Protein AF-A0A0F8WX50-F1 (afdb_monomer_lite)

Secondary structure (DSSP, 8-state):
--S----TT-HIIIIIHHHHHHHHHHHHH--TTT-TTS---GGGT-HHHHHHHHHHHHHHHHHHHHHHHHHHHHHHHHT-SSPPHHHHHH-HHHHHHS--S-----

pLDDT: mean 95.09, std 7.77, range [53.84, 98.81]

Foldseek 3Di:
DVVPDCPPVCCCVCPLVVVLCVLLCCQAQPDCVVPVPDDGHVVRPDNVSSVVSVVVSVVCVVCCVVVVVVVQVVCCVPPRDDDDPVCVVVDCQCSVVVHDPDPPDD

InterPro domains:
  IPR001905 Ammonium transporter [PTHR43029] (4-105)
  IPR024041 Ammonium transporter AmtB-like domain [PF00909] (2-102)
  IPR029020 Ammonium/urea transporter [G3DSA:1.10.3430.10] (1-106)

Radius of gyration: 21.73 Å; chains: 1; bounding box: 44×30×64 Å

Sequence (106 aa):
WKLGYDDSLDVVGVHLVGGTLGVLGAGLLAQKAVNAAGDNGLFFGNPTFFGIQVFAVVVTFVYAFIVSALLLKIIDRVIGLRISEEEEEIGLDLSQHSEAGYALYE

Structure (mmCIF, N/CA/C/O backbone):
data_AF-A0A0F8WX50-F1
#
_entry.id   AF-A0A0F8WX50-F1
#
loop_
_atom_site.group_PDB
_atom_site.id
_atom_site.type_symbol
_atom_site.label_atom_id
_atom_site.label_alt_id
_atom_site.label_comp_id
_atom_site.label_asym_id
_atom_site.label_entity_id
_atom_site.label_seq_id
_atom_site.pdbx_PDB_ins_code
_atom_site.Cartn_x
_atom_site.Cartn_y
_atom_site.Cartn_z
_atom_site.occupancy
_atom_site.B_iso_or_equiv
_atom_site.auth_seq_id
_atom_site.auth_comp_id
_atom_site.auth_asym_id
_atom_site.auth_atom_id
_atom_site.pdbx_PDB_model_num
ATOM 1 N N . TRP A 1 1 ? 5.007 11.008 12.363 1.00 55.25 1 TRP A N 1
ATOM 2 C CA . TRP A 1 1 ? 3.766 11.799 12.531 1.00 55.25 1 TRP A CA 1
ATOM 3 C C . TRP A 1 1 ? 3.707 13.120 11.738 1.00 55.25 1 TRP A C 1
ATOM 5 O O . TRP A 1 1 ? 3.048 14.048 12.180 1.00 55.25 1 TRP A O 1
ATOM 15 N N . LYS A 1 2 ? 4.323 13.259 10.547 1.00 78.88 2 LYS A N 1
ATOM 16 C CA . LYS A 1 2 ? 4.265 14.536 9.785 1.00 78.88 2 LYS A CA 1
ATOM 17 C C . LYS A 1 2 ? 2.893 14.839 9.161 1.00 78.88 2 LYS A C 1
ATOM 19 O O . LYS A 1 2 ? 2.629 15.984 8.825 1.00 78.88 2 LYS A O 1
ATOM 24 N N . LEU A 1 3 ? 2.057 13.814 8.990 1.00 87.25 3 LEU A N 1
ATOM 25 C CA . LEU A 1 3 ? 0.749 13.901 8.333 1.00 87.25 3 LEU A CA 1
ATOM 26 C C . LEU A 1 3 ? -0.426 13.584 9.277 1.00 87.25 3 LEU A C 1
ATOM 28 O O . LEU A 1 3 ? -1.566 13.593 8.835 1.00 87.25 3 LEU A O 1
ATOM 32 N N . GLY A 1 4 ? -0.156 13.304 10.558 1.00 88.56 4 GLY A N 1
ATOM 33 C CA . GLY A 1 4 ? -1.185 13.145 11.594 1.00 88.56 4 GLY A CA 1
ATOM 34 C C . GLY A 1 4 ? -2.130 11.942 11.468 1.00 88.56 4 GLY A C 1
ATOM 35 O O . GLY A 1 4 ? -3.105 11.900 12.206 1.00 88.56 4 GLY A O 1
ATOM 36 N N . TYR A 1 5 ? -1.880 10.987 10.565 1.00 88.56 5 TYR A N 1
ATOM 37 C CA . TYR A 1 5 ? -2.672 9.756 10.480 1.00 88.56 5 TYR A CA 1
ATOM 38 C C . TYR A 1 5 ? -2.153 8.688 11.454 1.00 88.56 5 TYR A C 1
ATOM 40 O O . TYR A 1 5 ? -0.942 8.578 11.661 1.00 88.56 5 TYR A O 1
ATOM 48 N N . ASP A 1 6 ? -3.079 7.917 12.025 1.00 92.38 6 ASP A N 1
ATOM 49 C CA . ASP A 1 6 ? -2.806 6.752 12.870 1.00 92.38 6 ASP A CA 1
ATOM 50 C C . ASP A 1 6 ? -2.740 5.496 11.994 1.00 92.38 6 ASP A C 1
ATOM 52 O O . ASP A 1 6 ? -3.750 4.891 11.638 1.00 92.38 6 ASP A O 1
ATOM 56 N N . ASP A 1 7 ? -1.525 5.175 11.561 1.00 92.00 7 ASP A N 1
ATOM 57 C CA . ASP A 1 7 ? -1.176 3.898 10.947 1.00 92.00 7 ASP A CA 1
ATOM 58 C C . ASP A 1 7 ? -0.485 3.064 12.016 1.00 92.00 7 ASP A C 1
ATOM 60 O O . ASP A 1 7 ? 0.741 3.041 12.111 1.00 92.00 7 ASP A O 1
ATOM 64 N N . SER A 1 8 ? -1.303 2.464 12.880 1.00 93.00 8 SER A N 1
ATOM 65 C CA . SER A 1 8 ? -0.895 1.998 14.208 1.00 93.00 8 SER A CA 1
ATOM 66 C C . SER A 1 8 ? 0.272 1.007 14.195 1.00 93.00 8 SER A C 1
ATOM 68 O O . SER A 1 8 ? 0.987 0.895 15.187 1.00 93.00 8 SER A O 1
ATOM 70 N N . LEU A 1 9 ? 0.475 0.301 13.076 1.00 95.38 9 LEU A N 1
ATOM 71 C CA . LEU A 1 9 ? 1.528 -0.702 12.883 1.00 95.38 9 LEU A CA 1
ATOM 72 C C . LEU A 1 9 ? 2.438 -0.395 11.675 1.00 95.38 9 LEU A C 1
ATOM 74 O O . LEU A 1 9 ? 3.056 -1.307 11.128 1.00 95.38 9 LEU A O 1
ATOM 78 N N . ASP A 1 10 ? 2.509 0.870 11.240 1.00 93.88 10 ASP A N 1
ATOM 79 C CA . ASP A 1 10 ? 3.354 1.347 10.130 1.00 93.88 10 ASP A CA 1
ATOM 80 C C . ASP A 1 10 ? 3.128 0.610 8.786 1.00 93.88 10 ASP A C 1
ATOM 82 O O . ASP A 1 10 ? 4.047 0.442 7.970 1.00 93.88 10 ASP A O 1
ATOM 86 N N . VAL A 1 11 ? 1.895 0.178 8.502 1.00 95.31 11 VAL A N 1
ATOM 87 C CA . VAL A 1 11 ? 1.559 -0.582 7.290 1.00 95.31 11 VAL A CA 1
ATOM 88 C C . VAL A 1 11 ? 1.808 0.245 6.026 1.00 95.31 11 VAL A C 1
ATOM 90 O O . VAL A 1 11 ? 2.352 -0.257 5.038 1.00 95.31 11 VAL A O 1
ATOM 93 N N . VAL A 1 12 ? 1.470 1.532 6.041 1.00 93.19 12 VAL A N 1
ATOM 94 C CA . VAL A 1 12 ? 1.712 2.456 4.926 1.00 93.19 12 VAL A CA 1
ATOM 95 C C . VAL A 1 12 ? 3.214 2.669 4.737 1.00 93.19 12 VAL A C 1
ATOM 97 O O . VAL A 1 12 ? 3.730 2.553 3.623 1.00 93.19 12 VAL A O 1
ATOM 100 N N . GLY A 1 13 ? 3.931 2.967 5.820 1.00 92.06 13 GLY A N 1
ATOM 101 C CA . GLY A 1 13 ? 5.361 3.268 5.767 1.00 92.06 13 GLY A CA 1
ATOM 102 C C . GLY A 1 13 ? 6.206 2.081 5.306 1.00 92.06 13 GLY A C 1
ATOM 103 O O . GLY A 1 13 ? 7.104 2.249 4.484 1.00 92.06 13 GLY A O 1
ATOM 104 N N . VAL A 1 14 ? 5.904 0.878 5.792 1.00 95.81 14 VAL A N 1
ATOM 105 C CA . VAL A 1 14 ? 6.678 -0.327 5.476 1.00 95.81 14 VAL A CA 1
ATOM 106 C C . VAL A 1 14 ? 6.186 -0.971 4.184 1.00 95.81 14 VAL A C 1
ATOM 108 O O . VAL A 1 14 ? 6.973 -1.185 3.260 1.00 95.81 14 VAL A O 1
ATOM 111 N N . HIS A 1 15 ? 4.890 -1.259 4.074 1.00 96.75 15 HIS A N 1
ATOM 112 C CA . HIS A 1 15 ? 4.381 -2.108 2.998 1.00 96.75 15 HIS A CA 1
ATOM 113 C C . HIS A 1 15 ? 4.037 -1.322 1.735 1.00 96.75 15 HIS A C 1
ATOM 115 O O . HIS A 1 15 ? 4.437 -1.743 0.649 1.00 96.75 15 HIS A O 1
ATOM 121 N N . LEU A 1 16 ? 3.352 -0.175 1.838 1.00 96.00 16 LEU A N 1
ATOM 122 C CA . LEU A 1 16 ? 3.037 0.618 0.642 1.00 96.00 16 LEU A CA 1
ATOM 123 C C . LEU A 1 16 ? 4.313 1.204 0.027 1.00 96.00 16 LEU A C 1
ATOM 125 O O . LEU A 1 16 ? 4.552 1.030 -1.171 1.00 96.00 16 LEU A O 1
ATOM 129 N N . VAL A 1 17 ? 5.143 1.880 0.827 1.00 96.56 17 VAL A N 1
ATOM 130 C CA . VAL A 1 17 ? 6.386 2.481 0.316 1.00 96.56 17 VAL A CA 1
ATOM 131 C C . VAL A 1 17 ? 7.371 1.395 -0.115 1.00 96.56 17 VAL A C 1
ATOM 133 O O . VAL A 1 17 ? 7.872 1.450 -1.238 1.00 96.56 17 VAL A O 1
ATOM 136 N N . GLY A 1 18 ? 7.610 0.379 0.721 1.00 98.06 18 GLY A N 1
ATOM 137 C CA . GLY A 1 18 ? 8.524 -0.719 0.397 1.00 98.06 18 GLY A CA 1
ATOM 138 C C . GLY A 1 18 ? 8.096 -1.500 -0.846 1.00 98.06 18 GLY A C 1
ATOM 139 O O . GLY A 1 18 ? 8.910 -1.731 -1.740 1.00 98.06 18 GLY A O 1
ATOM 140 N N . GLY A 1 19 ? 6.808 -1.832 -0.961 1.00 98.06 19 GLY A N 1
ATOM 141 C CA . GLY A 1 19 ? 6.250 -2.505 -2.134 1.00 98.06 19 GLY A CA 1
ATOM 142 C C . GLY A 1 19 ? 6.365 -1.663 -3.406 1.00 98.06 19 GLY A C 1
ATOM 143 O O . GLY A 1 19 ? 6.798 -2.166 -4.442 1.00 98.06 19 GLY A O 1
ATOM 144 N N . THR A 1 20 ? 6.068 -0.362 -3.319 1.00 98.56 20 THR A N 1
ATOM 145 C CA . THR A 1 20 ? 6.213 0.574 -4.447 1.00 98.56 20 THR A CA 1
ATOM 146 C C . THR A 1 20 ? 7.657 0.637 -4.934 1.00 98.56 20 THR A C 1
ATOM 148 O O . THR A 1 20 ? 7.919 0.487 -6.129 1.00 98.56 20 THR A O 1
ATOM 151 N N . LEU A 1 21 ? 8.611 0.808 -4.014 1.00 98.56 21 LEU A N 1
ATOM 152 C CA . LEU A 1 21 ? 10.033 0.824 -4.349 1.00 98.56 21 LEU A CA 1
ATOM 153 C C . LEU A 1 21 ? 10.488 -0.510 -4.952 1.00 98.56 21 LEU A C 1
ATOM 155 O O . LEU A 1 21 ? 11.262 -0.502 -5.906 1.00 98.56 21 LEU A O 1
ATOM 159 N N . GLY A 1 22 ? 9.979 -1.640 -4.456 1.00 98.56 22 GLY A N 1
ATOM 160 C CA . GLY A 1 22 ? 10.264 -2.965 -5.004 1.00 98.56 22 GLY A CA 1
ATOM 161 C C . GLY A 1 22 ? 9.794 -3.130 -6.453 1.00 98.56 22 GLY A C 1
ATOM 162 O O . GLY A 1 22 ? 10.572 -3.553 -7.308 1.00 98.56 22 GLY A O 1
ATOM 163 N N . VAL A 1 23 ? 8.551 -2.743 -6.757 1.00 98.50 23 VAL A N 1
ATOM 164 C CA . VAL A 1 23 ? 7.977 -2.837 -8.114 1.00 98.50 23 VAL A CA 1
ATOM 165 C C . VAL A 1 23 ? 8.706 -1.915 -9.093 1.00 98.50 23 VAL A C 1
ATOM 167 O O . VAL A 1 23 ? 9.090 -2.340 -10.185 1.00 98.50 23 VAL A O 1
ATOM 170 N N . LEU A 1 24 ? 8.974 -0.668 -8.697 1.00 98.69 24 LEU A N 1
ATOM 171 C CA . LEU A 1 24 ? 9.765 0.251 -9.519 1.00 98.69 24 LEU A CA 1
ATOM 172 C C . LEU A 1 24 ? 11.202 -0.256 -9.698 1.00 98.69 24 LEU A C 1
ATOM 174 O O . LEU A 1 24 ? 11.740 -0.192 -10.802 1.00 98.69 24 LEU A O 1
ATOM 178 N N . GLY A 1 25 ? 11.796 -0.823 -8.646 1.00 98.62 25 GLY A N 1
ATOM 179 C CA . GLY A 1 25 ? 13.103 -1.470 -8.681 1.00 98.62 25 GLY A CA 1
ATOM 180 C C . GLY A 1 25 ? 13.161 -2.609 -9.696 1.00 98.62 25 GLY A C 1
ATOM 181 O O . GLY A 1 25 ? 14.099 -2.657 -10.489 1.00 98.62 25 GLY A O 1
ATOM 182 N N . ALA A 1 26 ? 12.137 -3.466 -9.758 1.00 98.19 26 ALA A N 1
ATOM 183 C CA . ALA A 1 26 ? 12.025 -4.492 -10.794 1.00 98.19 26 ALA A CA 1
ATOM 184 C C . ALA A 1 26 ? 11.974 -3.870 -12.199 1.00 98.19 26 ALA A C 1
ATOM 186 O O . ALA A 1 26 ? 12.696 -4.302 -13.096 1.00 98.19 26 ALA A O 1
ATOM 187 N N . GLY A 1 27 ? 11.196 -2.801 -12.383 1.00 98.56 27 GLY A N 1
ATOM 188 C CA . GLY A 1 27 ? 11.118 -2.083 -13.658 1.00 98.56 27 GLY A CA 1
ATOM 189 C C . GLY A 1 27 ? 12.445 -1.462 -14.101 1.00 98.56 27 GLY A C 1
ATOM 190 O O . GLY A 1 27 ? 12.689 -1.332 -15.298 1.00 98.56 27 GLY A O 1
ATOM 191 N N . LEU A 1 28 ? 13.318 -1.100 -13.162 1.00 98.81 28 LEU A N 1
ATOM 192 C CA . LEU A 1 28 ? 14.645 -0.554 -13.452 1.00 98.81 28 LEU A CA 1
ATOM 193 C C . LEU A 1 28 ? 15.690 -1.652 -13.692 1.00 98.81 28 LEU A C 1
ATOM 195 O O . LEU A 1 28 ? 16.471 -1.554 -14.639 1.00 98.81 28 LEU A O 1
ATOM 199 N N . LEU A 1 29 ? 15.701 -2.680 -12.839 1.00 98.62 29 LEU A N 1
ATOM 200 C CA . LEU A 1 29 ? 16.835 -3.591 -12.650 1.00 98.62 29 LEU A CA 1
ATOM 201 C C . LEU A 1 29 ? 16.640 -4.997 -13.237 1.00 98.62 29 LEU A C 1
ATOM 203 O O . LEU A 1 29 ? 17.600 -5.768 -13.250 1.00 98.62 29 LEU A O 1
ATOM 207 N N . ALA A 1 30 ? 15.434 -5.360 -13.690 1.00 98.38 30 ALA A N 1
ATOM 208 C CA . ALA A 1 30 ? 15.168 -6.702 -14.208 1.00 98.38 30 ALA A CA 1
ATOM 209 C C . ALA A 1 30 ? 16.073 -7.063 -15.399 1.00 98.38 30 ALA A C 1
ATOM 211 O O . ALA A 1 30 ? 16.433 -6.216 -16.218 1.00 98.38 30 ALA A O 1
ATOM 212 N N . GLN A 1 31 ? 16.441 -8.340 -15.501 1.00 98.44 31 GLN A N 1
ATOM 213 C CA . GLN A 1 31 ? 17.276 -8.861 -16.580 1.00 98.44 31 GLN A CA 1
ATOM 214 C C . GLN A 1 31 ? 16.803 -10.247 -17.006 1.00 98.44 31 GLN A C 1
ATOM 216 O O . GLN A 1 31 ? 16.712 -11.160 -16.180 1.00 98.44 31 GLN A O 1
ATOM 221 N N . LYS A 1 32 ? 16.644 -10.455 -18.316 1.00 98.06 32 LYS A N 1
ATOM 222 C CA . LYS A 1 32 ? 16.396 -11.785 -18.895 1.00 98.06 32 LYS A CA 1
ATOM 223 C C . LYS A 1 32 ? 17.529 -12.777 -18.634 1.00 98.06 32 LYS A C 1
ATOM 225 O O . LYS A 1 32 ? 17.289 -13.977 -18.602 1.00 98.06 32 LYS A O 1
ATOM 230 N N . ALA A 1 33 ? 18.746 -12.284 -18.401 1.00 97.69 33 ALA A N 1
ATOM 231 C CA . ALA A 1 33 ? 19.881 -13.111 -17.993 1.00 97.69 33 ALA A CA 1
ATOM 232 C C . ALA A 1 33 ? 19.672 -13.779 -16.619 1.00 97.69 33 ALA A C 1
ATOM 234 O O . ALA A 1 33 ? 20.218 -14.851 -16.379 1.00 97.69 33 ALA A O 1
ATOM 235 N N . VAL A 1 34 ? 18.876 -13.165 -15.733 1.00 98.12 34 VAL A N 1
ATOM 236 C CA . VAL A 1 34 ? 18.525 -13.717 -14.413 1.00 98.12 34 VAL A CA 1
ATOM 237 C C . VAL A 1 34 ? 17.244 -14.548 -14.492 1.00 98.12 34 VAL A C 1
ATOM 239 O O . VAL A 1 34 ? 17.157 -15.609 -13.883 1.00 98.12 34 VAL A O 1
ATOM 242 N N . ASN A 1 35 ? 16.252 -14.089 -15.260 1.00 97.81 35 ASN A N 1
ATOM 243 C CA . ASN A 1 35 ? 15.005 -14.813 -15.490 1.00 97.81 35 ASN A CA 1
ATOM 244 C C . ASN A 1 35 ? 14.598 -14.735 -16.967 1.00 97.81 35 ASN A C 1
ATOM 246 O O . ASN A 1 35 ? 14.022 -13.739 -17.403 1.00 97.81 35 ASN A O 1
ATOM 250 N N . ALA A 1 36 ? 14.838 -15.812 -17.717 1.00 97.06 36 ALA A N 1
ATOM 251 C CA . ALA A 1 36 ? 14.546 -15.874 -19.150 1.00 97.06 36 ALA A CA 1
ATOM 252 C C . ALA A 1 36 ? 13.048 -15.727 -19.490 1.00 97.06 36 ALA A C 1
ATOM 254 O O . ALA A 1 36 ? 12.722 -15.315 -20.601 1.00 97.06 36 ALA A O 1
ATOM 255 N N . ALA A 1 37 ? 12.148 -16.035 -18.547 1.00 97.44 37 ALA A N 1
ATOM 256 C CA . ALA A 1 37 ? 10.703 -15.842 -18.702 1.00 97.44 37 ALA A CA 1
ATOM 257 C C . ALA A 1 37 ? 10.241 -14.410 -18.369 1.00 97.44 37 ALA A C 1
ATOM 259 O O . ALA A 1 37 ? 9.088 -14.064 -18.621 1.00 97.44 37 ALA A O 1
ATOM 260 N N . GLY A 1 38 ? 11.116 -13.592 -17.777 1.00 95.62 38 GLY A N 1
ATOM 261 C CA . GLY A 1 38 ? 10.852 -12.192 -17.463 1.00 95.62 38 GLY A CA 1
ATOM 262 C C . GLY A 1 38 ? 11.180 -11.253 -18.622 1.00 95.62 38 GLY A C 1
ATOM 263 O O . GLY A 1 38 ? 11.275 -11.651 -19.784 1.00 95.62 38 GLY A O 1
ATOM 264 N N . ASP A 1 39 ? 11.396 -9.983 -18.288 1.00 97.50 39 ASP A N 1
ATOM 265 C CA . ASP A 1 39 ? 11.839 -8.962 -19.232 1.00 97.50 39 ASP A CA 1
ATOM 266 C C . ASP A 1 39 ? 13.053 -8.194 -18.693 1.00 97.50 39 ASP A C 1
ATOM 268 O O . ASP A 1 39 ? 13.445 -8.346 -17.535 1.00 97.50 39 ASP A O 1
ATOM 272 N N . ASN A 1 40 ? 13.676 -7.392 -19.550 1.00 98.50 40 ASN A N 1
ATOM 273 C CA . ASN A 1 40 ? 14.684 -6.434 -19.124 1.00 98.50 40 ASN A CA 1
ATOM 274 C C . ASN A 1 40 ? 14.012 -5.202 -18.506 1.00 98.50 40 ASN A C 1
ATOM 276 O O . ASN A 1 40 ? 12.919 -4.810 -18.904 1.00 98.50 40 ASN A O 1
ATOM 280 N N . GLY A 1 41 ? 14.686 -4.582 -17.547 1.00 98.62 41 GLY A N 1
ATOM 281 C CA . GLY A 1 41 ? 14.331 -3.283 -16.999 1.00 98.62 41 GLY A CA 1
ATOM 282 C C . GLY A 1 41 ? 14.897 -2.131 -17.824 1.00 98.62 41 GLY A C 1
ATOM 283 O O . GLY A 1 41 ? 15.633 -2.325 -18.799 1.00 98.62 41 GLY A O 1
ATOM 284 N N . LEU A 1 42 ? 14.586 -0.907 -17.399 1.00 98.69 42 LEU A N 1
ATOM 285 C CA . LEU A 1 42 ? 15.028 0.322 -18.058 1.00 98.69 42 LEU A CA 1
ATOM 286 C C . LEU A 1 42 ? 16.552 0.379 -18.225 1.00 98.69 42 LEU A C 1
ATOM 288 O O . LEU A 1 42 ? 17.033 0.702 -19.309 1.00 98.69 42 LEU A O 1
ATOM 292 N N . PHE A 1 43 ? 17.315 0.020 -17.188 1.00 98.56 43 PHE A N 1
ATOM 293 C CA . PHE A 1 43 ? 18.783 0.057 -17.238 1.00 98.56 43 PHE A CA 1
ATOM 294 C C . PHE A 1 43 ? 19.383 -1.010 -18.161 1.00 98.56 43 PHE A C 1
ATOM 296 O O . PHE A 1 43 ? 20.556 -0.932 -18.514 1.00 98.56 43 PHE A O 1
ATOM 303 N N . PHE A 1 44 ? 18.563 -1.964 -18.604 1.00 98.31 44 PHE A N 1
ATOM 304 C CA . PHE A 1 44 ? 18.922 -3.035 -19.530 1.00 98.31 44 PHE A CA 1
ATOM 305 C C . PHE A 1 44 ? 18.200 -2.898 -20.881 1.00 98.31 44 PHE A C 1
ATOM 307 O O . PHE A 1 44 ? 18.063 -3.870 -21.626 1.00 98.31 44 PHE A O 1
ATOM 314 N N . GLY A 1 45 ? 17.758 -1.677 -21.207 1.00 97.75 45 GLY A N 1
ATOM 315 C CA . GLY A 1 45 ? 17.322 -1.283 -22.547 1.00 97.75 45 GLY A CA 1
ATOM 316 C C . GLY A 1 45 ? 15.825 -1.400 -22.827 1.00 97.75 45 GLY A C 1
ATOM 317 O O . GLY A 1 45 ? 15.426 -1.193 -23.970 1.00 97.75 45 GLY A O 1
ATOM 318 N N . ASN A 1 46 ? 14.986 -1.705 -21.831 1.00 98.38 46 ASN A N 1
ATOM 319 C CA . ASN A 1 46 ? 13.540 -1.818 -22.030 1.00 98.38 46 ASN A CA 1
ATOM 320 C C . ASN A 1 46 ? 12.762 -0.772 -21.200 1.00 98.38 46 ASN A C 1
ATOM 322 O O . ASN A 1 46 ? 12.333 -1.045 -20.076 1.00 98.38 46 ASN A O 1
ATOM 326 N N . PRO A 1 47 ? 12.552 0.442 -21.745 1.00 98.06 47 PRO A N 1
ATOM 327 C CA . PRO A 1 47 ? 11.766 1.481 -21.080 1.00 98.06 47 PRO A CA 1
ATOM 328 C C . PRO A 1 47 ? 10.276 1.137 -20.983 1.00 98.06 47 PRO A C 1
ATOM 330 O O . PRO A 1 47 ? 9.601 1.589 -20.057 1.00 98.06 47 PRO A O 1
ATOM 333 N N . THR A 1 48 ? 9.760 0.317 -21.904 1.00 98.50 48 THR A N 1
ATOM 334 C CA . THR A 1 48 ? 8.361 -0.125 -21.897 1.00 98.50 48 THR A CA 1
ATOM 335 C C . THR A 1 48 ? 8.055 -0.932 -20.639 1.00 98.50 48 THR A C 1
ATOM 337 O O . THR A 1 48 ? 7.039 -0.686 -19.993 1.00 98.50 48 THR A O 1
ATOM 340 N N . PHE A 1 49 ? 8.950 -1.840 -20.236 1.00 98.44 49 PHE A N 1
ATOM 341 C CA . PHE A 1 49 ? 8.766 -2.635 -19.021 1.00 98.44 49 PHE A CA 1
ATOM 342 C C . PHE A 1 49 ? 8.722 -1.768 -17.758 1.00 98.44 49 PHE A C 1
ATOM 344 O O . PHE A 1 49 ? 7.855 -1.972 -16.909 1.00 98.44 49 PHE A O 1
ATOM 351 N N . PHE A 1 50 ? 9.581 -0.748 -17.654 1.00 98.69 50 PHE A N 1
ATOM 352 C CA . PHE A 1 50 ? 9.509 0.216 -16.551 1.00 98.69 50 PHE A CA 1
ATOM 353 C C . PHE A 1 50 ? 8.184 0.988 -16.543 1.00 98.69 50 PHE A C 1
ATOM 355 O O . PHE A 1 50 ? 7.556 1.110 -15.493 1.00 98.69 50 PHE A O 1
ATOM 362 N N . GLY A 1 51 ? 7.714 1.442 -17.711 1.00 98.56 51 GLY A N 1
ATOM 363 C CA . GLY A 1 51 ? 6.403 2.082 -17.847 1.00 98.56 51 GLY A CA 1
ATOM 364 C C . GLY A 1 51 ? 5.250 1.188 -17.375 1.00 98.56 51 GLY A C 1
ATOM 365 O O . GLY A 1 51 ? 4.348 1.667 -16.688 1.00 98.56 51 GLY A O 1
ATOM 366 N N . ILE A 1 52 ? 5.312 -0.118 -17.661 1.00 98.56 52 ILE A N 1
ATOM 367 C CA . ILE A 1 52 ? 4.348 -1.109 -17.157 1.00 98.56 52 ILE A CA 1
ATOM 368 C C . ILE A 1 52 ? 4.397 -1.195 -15.626 1.00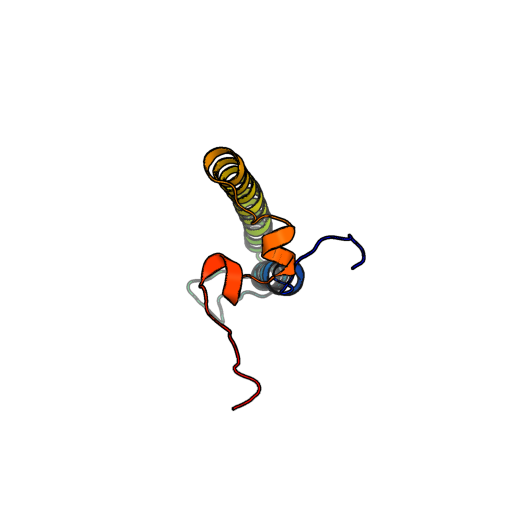 98.56 52 ILE A C 1
ATOM 370 O O . ILE A 1 52 ? 3.342 -1.219 -14.998 1.00 98.56 52 ILE A O 1
ATOM 374 N N . GLN A 1 53 ? 5.585 -1.195 -15.009 1.00 98.62 53 GLN A N 1
ATOM 375 C CA . GLN A 1 53 ? 5.701 -1.233 -13.544 1.00 98.62 53 GLN A CA 1
ATOM 376 C C . GLN A 1 53 ? 5.131 0.030 -12.886 1.00 98.62 53 GLN A C 1
ATOM 378 O O . GLN A 1 53 ? 4.392 -0.070 -11.908 1.00 98.62 53 GLN A O 1
ATOM 383 N N . VAL A 1 54 ? 5.401 1.217 -13.445 1.00 98.75 54 VAL A N 1
ATOM 384 C CA . VAL A 1 54 ? 4.802 2.478 -12.968 1.00 98.75 54 VAL A CA 1
ATOM 385 C C . VAL A 1 54 ? 3.277 2.416 -13.069 1.00 98.75 54 VAL A C 1
ATOM 387 O O . VAL A 1 54 ? 2.578 2.733 -12.107 1.00 98.75 54 VAL A O 1
ATOM 390 N N . PHE A 1 55 ? 2.755 1.970 -14.213 1.00 98.75 55 PHE A N 1
ATOM 391 C CA . PHE A 1 55 ? 1.317 1.809 -14.413 1.00 98.75 55 PHE A CA 1
ATOM 392 C C . PHE A 1 55 ? 0.707 0.822 -13.408 1.00 98.75 55 PHE A C 1
ATOM 394 O O . PHE A 1 55 ? -0.327 1.119 -12.811 1.00 98.75 55 PHE A O 1
ATOM 401 N N . ALA A 1 56 ? 1.370 -0.310 -13.158 1.00 98.44 56 ALA A N 1
ATOM 402 C CA . ALA A 1 56 ? 0.931 -1.305 -12.188 1.00 98.44 56 ALA A CA 1
ATOM 403 C C . ALA A 1 56 ? 0.847 -0.732 -10.764 1.00 98.44 56 ALA A C 1
ATOM 405 O O . ALA A 1 56 ? -0.161 -0.949 -10.090 1.00 98.44 56 ALA A O 1
ATOM 406 N N . VAL A 1 57 ? 1.841 0.052 -10.321 1.00 98.69 57 VAL A N 1
ATOM 407 C CA . VAL A 1 57 ? 1.795 0.736 -9.013 1.00 98.69 57 VAL A CA 1
ATOM 408 C C . VAL A 1 57 ? 0.583 1.662 -8.931 1.00 98.69 57 VAL A C 1
ATOM 410 O O . VAL A 1 57 ? -0.176 1.591 -7.969 1.00 98.69 57 VAL A O 1
ATOM 413 N N . VAL A 1 58 ? 0.361 2.503 -9.945 1.00 98.56 58 VAL A N 1
ATOM 414 C CA . VAL A 1 58 ? -0.753 3.465 -9.937 1.00 98.56 58 VAL A CA 1
ATOM 415 C C . VAL A 1 58 ? -2.100 2.747 -9.892 1.00 98.56 58 VAL A C 1
ATOM 417 O O . VAL A 1 58 ? -2.943 3.077 -9.061 1.00 98.56 58 VAL A O 1
ATOM 420 N N . VAL A 1 59 ? -2.305 1.750 -10.755 1.00 98.56 59 VAL A N 1
ATOM 421 C CA . VAL A 1 59 ? -3.576 1.016 -10.830 1.00 98.56 59 VAL A CA 1
ATOM 422 C C . VAL A 1 59 ? -3.860 0.270 -9.532 1.00 98.56 59 VAL A C 1
ATOM 424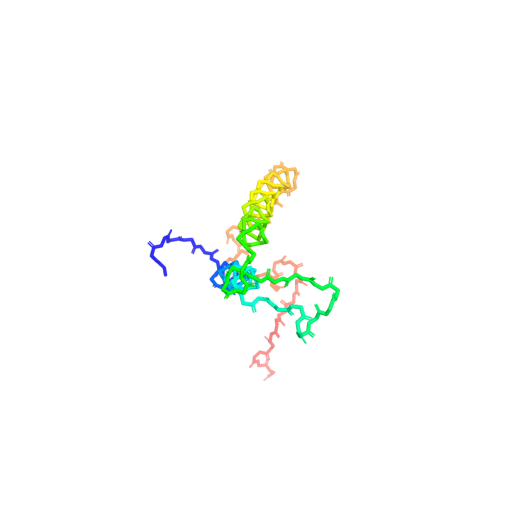 O O . VAL A 1 59 ? -4.972 0.356 -9.013 1.00 98.56 59 VAL A O 1
ATOM 427 N N . THR A 1 60 ? -2.869 -0.435 -8.985 1.00 98.25 60 THR A N 1
ATOM 428 C CA . THR A 1 60 ? -3.051 -1.198 -7.743 1.00 98.25 60 THR A CA 1
ATOM 429 C C . THR A 1 60 ? -3.272 -0.283 -6.543 1.00 98.25 60 THR A C 1
ATOM 431 O O . THR A 1 60 ? -4.166 -0.561 -5.749 1.00 98.25 60 THR A O 1
ATOM 434 N N . PHE A 1 61 ? -2.556 0.843 -6.447 1.00 98.19 61 PHE A N 1
ATOM 435 C CA . PHE A 1 61 ? -2.780 1.846 -5.405 1.00 98.19 61 PHE A CA 1
ATOM 436 C C . PHE A 1 61 ? -4.194 2.432 -5.468 1.00 98.19 61 PHE A C 1
ATOM 438 O O . PHE A 1 61 ? -4.906 2.435 -4.464 1.00 98.19 61 PHE A O 1
ATOM 445 N N . VAL A 1 62 ? -4.624 2.890 -6.649 1.00 98.44 62 VAL A N 1
ATOM 446 C CA . VAL A 1 62 ? -5.955 3.484 -6.845 1.00 98.44 62 VAL A CA 1
ATOM 447 C C . VAL A 1 62 ? -7.049 2.471 -6.522 1.00 98.44 62 VAL A C 1
ATOM 449 O O . VAL A 1 62 ? -7.984 2.795 -5.791 1.00 98.44 62 VAL A O 1
ATOM 452 N N . TYR A 1 63 ? -6.924 1.243 -7.028 1.00 98.62 63 TYR A N 1
ATOM 453 C CA . TYR A 1 63 ? -7.889 0.184 -6.760 1.00 98.62 63 TYR A CA 1
ATOM 454 C C . TYR A 1 63 ? -7.955 -0.144 -5.267 1.00 98.62 63 TYR A C 1
ATOM 456 O O . TYR A 1 63 ? -9.033 -0.083 -4.679 1.00 98.62 63 TYR A O 1
ATOM 464 N N . ALA A 1 64 ? -6.811 -0.438 -4.640 1.00 98.12 64 ALA A N 1
ATOM 465 C CA . ALA A 1 64 ? -6.755 -0.815 -3.233 1.00 98.12 64 ALA A CA 1
ATOM 466 C C . ALA A 1 64 ? -7.316 0.294 -2.335 1.00 98.12 64 ALA A C 1
ATOM 468 O O . ALA A 1 64 ? -8.134 0.007 -1.464 1.00 98.12 64 ALA A O 1
ATOM 469 N N . PHE A 1 65 ? -6.949 1.555 -2.578 1.00 97.50 65 PHE A N 1
ATOM 470 C CA . PHE A 1 65 ? -7.445 2.683 -1.794 1.00 97.50 65 PHE A CA 1
ATOM 471 C C . PHE A 1 65 ? -8.953 2.895 -1.969 1.00 97.50 65 PHE A C 1
ATOM 473 O O . PHE A 1 65 ? -9.682 2.935 -0.979 1.00 97.50 65 PHE A O 1
ATOM 480 N N . ILE A 1 66 ? -9.442 3.005 -3.211 1.00 98.69 66 ILE A N 1
ATOM 481 C CA . ILE A 1 66 ? -10.856 3.314 -3.479 1.00 98.69 66 ILE A CA 1
ATOM 482 C C . ILE A 1 66 ? -11.760 2.180 -3.005 1.00 98.69 66 ILE A C 1
ATOM 484 O O . ILE A 1 66 ? -12.754 2.434 -2.323 1.00 98.69 66 ILE A O 1
ATOM 488 N N . VAL A 1 67 ? -11.429 0.936 -3.357 1.00 98.69 67 VAL A N 1
ATOM 489 C CA . VAL A 1 67 ? -12.267 -0.218 -3.019 1.00 98.69 67 VAL A CA 1
ATOM 490 C C . VAL A 1 67 ? -12.277 -0.439 -1.511 1.00 98.69 67 VAL A C 1
ATOM 492 O O . VAL A 1 67 ? -13.356 -0.584 -0.942 1.00 98.69 67 VAL A O 1
ATOM 495 N N . SER A 1 68 ? -11.122 -0.372 -0.839 1.00 98.31 68 SER A N 1
ATOM 496 C CA . SER A 1 68 ? -11.077 -0.514 0.623 1.00 98.31 68 SER A CA 1
ATOM 497 C C . SER A 1 68 ? -11.836 0.616 1.315 1.00 98.31 68 SER A C 1
ATOM 499 O O . SER A 1 68 ? -12.658 0.350 2.186 1.00 98.31 68 SER A O 1
ATOM 501 N N . ALA A 1 69 ? -11.647 1.872 0.895 1.00 98.12 69 ALA A N 1
ATOM 502 C CA . ALA A 1 69 ? -12.364 3.006 1.477 1.00 98.12 69 ALA A CA 1
ATOM 503 C C . ALA A 1 69 ? -13.885 2.884 1.297 1.00 98.12 69 ALA A C 1
ATOM 505 O O . ALA A 1 69 ? -14.637 3.230 2.207 1.00 98.12 69 ALA A O 1
ATOM 506 N N . LEU A 1 70 ? -14.344 2.388 0.144 1.00 98.69 70 LEU A N 1
ATOM 507 C CA . LEU A 1 70 ? -15.759 2.131 -0.105 1.00 98.69 70 LEU A CA 1
ATOM 508 C C . LEU A 1 70 ? -16.291 1.023 0.809 1.00 98.69 70 LEU A C 1
ATOM 510 O O . LEU A 1 70 ? -17.302 1.230 1.475 1.00 98.69 70 LEU A O 1
ATOM 514 N N . LEU A 1 71 ? -15.608 -0.122 0.869 1.00 98.56 71 LEU A N 1
ATOM 515 C CA . LEU A 1 71 ? -16.025 -1.263 1.684 1.00 98.56 71 LEU A CA 1
ATOM 516 C C . LEU A 1 71 ? -16.063 -0.911 3.173 1.00 98.56 71 LEU A C 1
ATOM 518 O O . LEU A 1 71 ? -17.081 -1.140 3.820 1.00 98.56 71 LEU A O 1
ATOM 522 N N . LEU A 1 72 ? -15.009 -0.282 3.697 1.00 98.31 72 LEU A N 1
ATOM 523 C CA . LEU A 1 72 ? -14.946 0.140 5.097 1.00 98.31 72 LEU A CA 1
ATOM 524 C C . LEU A 1 72 ? -16.062 1.139 5.431 1.00 98.31 72 LEU A C 1
ATOM 526 O O . LEU A 1 72 ? -16.721 0.995 6.452 1.00 98.31 72 LEU A O 1
ATOM 530 N N . LYS A 1 73 ? -16.355 2.095 4.539 1.00 98.44 73 LYS A N 1
ATOM 531 C CA . LYS A 1 73 ? -17.467 3.048 4.715 1.00 98.44 73 LYS A CA 1
ATOM 532 C C . LYS A 1 73 ? -18.853 2.413 4.644 1.00 98.44 73 LYS A C 1
ATOM 534 O O . LYS A 1 73 ? -19.793 2.985 5.202 1.00 98.44 73 LYS A O 1
ATOM 539 N N . ILE A 1 74 ? -19.007 1.321 3.897 1.00 98.56 74 ILE A N 1
ATOM 540 C CA . ILE A 1 74 ? -20.254 0.550 3.849 1.00 98.56 74 ILE A CA 1
ATOM 541 C C . ILE A 1 74 ? -20.415 -0.214 5.161 1.00 98.56 74 ILE A C 1
ATOM 543 O O . ILE A 1 74 ? -21.461 -0.100 5.791 1.00 98.56 74 ILE A O 1
ATOM 547 N N . ILE A 1 75 ? -19.375 -0.925 5.597 1.00 98.44 75 ILE A N 1
ATOM 548 C CA . ILE A 1 75 ? -19.365 -1.673 6.860 1.00 98.44 75 ILE A CA 1
ATOM 549 C C . ILE A 1 75 ? -19.685 -0.739 8.031 1.00 98.44 75 ILE A C 1
ATOM 551 O O . ILE A 1 75 ? -20.618 -1.000 8.786 1.00 98.44 75 ILE A O 1
ATOM 555 N N . ASP A 1 76 ? -19.000 0.401 8.106 1.00 98.12 76 ASP A N 1
ATOM 556 C CA . ASP A 1 76 ? -19.189 1.390 9.167 1.00 98.12 76 ASP A CA 1
ATOM 557 C C . ASP A 1 76 ? -20.626 1.929 9.243 1.00 98.12 76 ASP A C 1
ATOM 559 O O . ASP A 1 76 ? -21.167 2.135 10.322 1.00 98.12 76 ASP A O 1
ATOM 563 N N . ARG A 1 77 ? -21.303 2.080 8.098 1.00 97.81 77 ARG A N 1
ATOM 564 C CA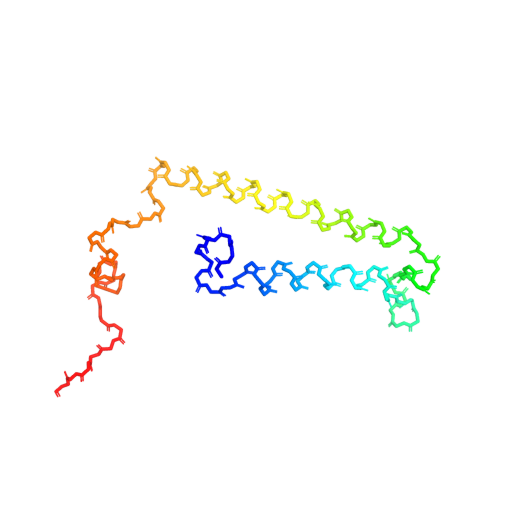 . ARG A 1 77 ? -22.703 2.534 8.058 1.00 97.81 77 ARG A CA 1
ATOM 565 C C . ARG A 1 77 ? -23.723 1.457 8.398 1.00 97.81 77 ARG A C 1
ATOM 567 O O . ARG A 1 77 ? -24.823 1.802 8.817 1.00 97.81 77 ARG A O 1
ATOM 574 N N . VAL A 1 78 ? -23.421 0.195 8.104 1.00 98.19 78 VAL A N 1
ATOM 575 C CA . VAL A 1 78 ? -24.392 -0.901 8.230 1.00 98.19 78 VAL A CA 1
ATOM 576 C C . VAL A 1 78 ? -24.302 -1.560 9.600 1.00 98.19 78 VAL A C 1
ATOM 578 O O . VAL A 1 78 ? -25.340 -1.860 10.184 1.00 98.19 78 VAL A O 1
ATOM 581 N N . ILE A 1 79 ? -23.087 -1.785 10.101 1.00 96.94 79 ILE A N 1
ATOM 582 C CA . ILE A 1 79 ? -22.850 -2.483 11.372 1.00 96.94 79 ILE A CA 1
ATOM 583 C C . ILE A 1 79 ? -21.993 -1.690 12.367 1.00 96.94 79 ILE A C 1
ATOM 585 O O . ILE A 1 79 ? -22.022 -2.014 13.548 1.00 96.94 79 ILE A O 1
ATOM 589 N N . GLY A 1 80 ? -21.280 -0.651 11.919 1.00 96.62 80 GLY A N 1
ATOM 590 C CA . GLY A 1 80 ? -20.264 0.042 12.719 1.00 96.62 80 GLY A CA 1
ATOM 591 C C . GLY A 1 80 ? -18.906 -0.654 12.616 1.00 96.62 80 GLY A C 1
ATOM 592 O O . GLY A 1 80 ? -18.812 -1.868 12.786 1.00 96.62 80 GLY A O 1
ATOM 593 N N . LEU A 1 81 ? -17.853 0.095 12.267 1.00 97.06 81 LEU A N 1
ATOM 594 C CA . LEU A 1 81 ? -16.507 -0.465 12.079 1.00 97.06 81 LEU A CA 1
ATOM 595 C C . LEU A 1 81 ? -15.629 -0.323 13.330 1.00 97.06 81 LEU A C 1
ATOM 597 O O . LEU A 1 81 ? -14.826 -1.210 13.609 1.00 97.06 81 LEU A O 1
ATOM 601 N N . ARG A 1 82 ? -15.746 0.800 14.048 1.00 96.81 82 ARG A N 1
ATOM 602 C CA . ARG A 1 82 ? -14.993 1.088 15.277 1.00 96.81 82 ARG A CA 1
ATOM 603 C C . ARG A 1 82 ? -15.890 0.852 16.491 1.00 96.81 82 ARG A C 1
ATOM 605 O O . ARG A 1 82 ? -17.082 1.146 16.437 1.00 96.81 82 ARG A O 1
ATOM 612 N N . ILE A 1 83 ? -15.300 0.343 17.566 1.00 97.00 83 ILE A N 1
ATOM 613 C CA . ILE A 1 83 ? -15.934 0.266 18.888 1.00 97.00 83 ILE A CA 1
ATOM 614 C C . ILE A 1 83 ? -16.235 1.665 19.447 1.00 97.00 83 ILE A C 1
ATOM 616 O O . ILE A 1 83 ? -15.763 2.674 18.914 1.00 97.00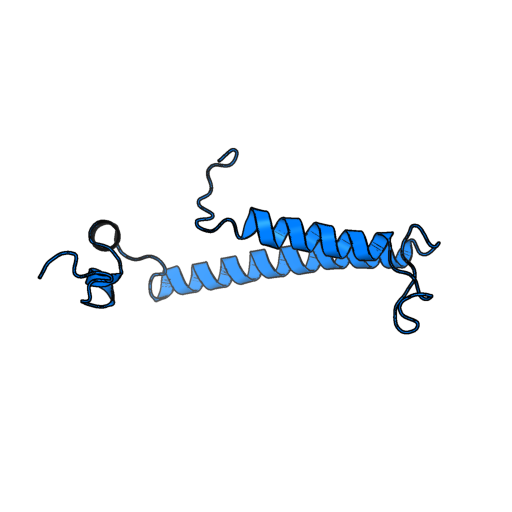 83 ILE A O 1
ATOM 620 N N . SER A 1 84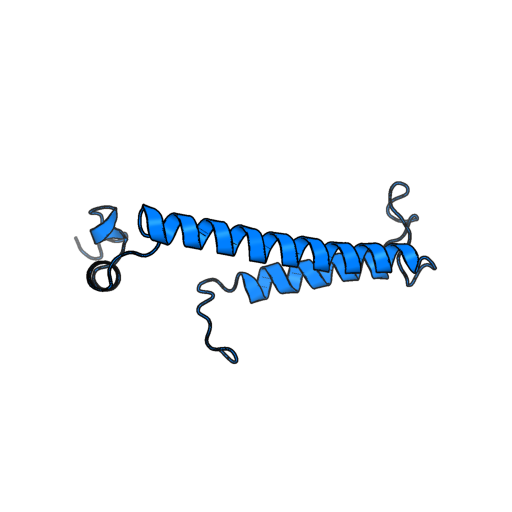 ? -17.025 1.734 20.517 1.00 97.00 84 SER A N 1
ATOM 621 C CA . SER A 1 84 ? -17.265 2.996 21.224 1.00 97.00 84 SER A CA 1
ATOM 622 C C . SER A 1 84 ? -16.014 3.499 21.960 1.00 97.00 84 SER A C 1
ATOM 624 O O . SER A 1 84 ? -15.120 2.720 22.284 1.00 97.00 84 SER A O 1
ATOM 626 N N . GLU A 1 85 ? -15.961 4.803 22.257 1.00 97.12 85 GLU A N 1
ATOM 627 C CA . GLU A 1 85 ? -14.854 5.399 23.028 1.00 97.12 85 GLU A CA 1
ATOM 628 C C . GLU A 1 85 ? -14.715 4.754 24.418 1.00 97.12 85 GLU A C 1
ATOM 630 O O . GLU A 1 85 ? -13.603 4.482 24.856 1.00 97.12 85 GLU A O 1
ATOM 635 N N . GLU A 1 86 ? -15.834 4.427 25.075 1.00 97.38 86 GLU A N 1
ATOM 636 C CA . GLU A 1 86 ? -15.842 3.737 26.374 1.00 97.38 86 GLU A CA 1
ATOM 637 C C . GLU A 1 86 ? -15.230 2.328 26.278 1.00 97.38 86 GLU A C 1
ATOM 639 O O . GLU A 1 86 ? -14.396 1.946 27.097 1.00 97.38 86 GLU A O 1
ATOM 644 N N . GLU A 1 87 ? -15.593 1.554 25.251 1.00 97.00 87 GLU A N 1
ATOM 645 C CA . GLU A 1 87 ? -15.012 0.226 25.022 1.00 97.00 87 GLU A CA 1
ATOM 646 C C . GLU A 1 87 ? -13.525 0.293 24.646 1.00 97.00 87 GLU A C 1
ATOM 648 O O . GLU A 1 87 ? -12.774 -0.634 24.961 1.00 97.00 87 GLU A O 1
ATOM 653 N N . GLU A 1 88 ? -13.099 1.367 23.973 1.00 96.81 88 GLU A N 1
ATOM 654 C CA . GLU A 1 88 ? -11.700 1.615 23.619 1.00 96.81 88 GLU A CA 1
ATOM 655 C C . GLU A 1 88 ? -10.867 1.971 24.858 1.00 96.81 88 GLU A C 1
ATOM 657 O O . GLU A 1 88 ? -9.759 1.457 25.006 1.00 96.81 88 GLU A O 1
ATOM 662 N N . GLU A 1 89 ? -11.418 2.767 25.784 1.00 96.75 89 GLU A N 1
ATOM 663 C CA . GLU A 1 89 ? -10.794 3.089 27.076 1.00 96.75 89 GLU A CA 1
ATOM 664 C C . GLU A 1 89 ? -10.655 1.860 27.988 1.00 96.75 89 GLU A C 1
ATOM 666 O O . GLU A 1 89 ? -9.623 1.690 28.641 1.00 96.75 89 GLU A O 1
ATOM 671 N N . ILE A 1 90 ? -11.673 0.992 28.027 1.00 94.62 90 ILE A N 1
ATOM 672 C CA . ILE A 1 90 ? -11.643 -0.266 28.794 1.00 94.62 90 ILE A CA 1
ATOM 673 C C . ILE A 1 90 ? -10.662 -1.277 28.168 1.00 94.62 90 ILE A C 1
ATOM 675 O O . ILE A 1 90 ? -10.016 -2.040 28.891 1.00 94.62 90 ILE A O 1
ATOM 679 N N . GLY A 1 91 ? -10.537 -1.275 26.837 1.00 95.81 91 GLY A N 1
ATOM 680 C CA . GLY A 1 91 ? -9.699 -2.184 26.055 1.00 95.81 91 GLY A CA 1
ATOM 681 C C . GLY A 1 91 ? -10.475 -3.361 25.449 1.00 95.81 91 GLY A C 1
ATOM 682 O O . GLY A 1 91 ? -11.401 -3.906 26.057 1.00 95.81 91 GLY A O 1
ATOM 683 N N . LEU A 1 92 ? -10.076 -3.775 24.238 1.00 96.25 92 LEU A N 1
ATOM 684 C CA . LEU A 1 92 ? -10.788 -4.788 23.442 1.00 96.25 92 LEU A CA 1
ATOM 685 C C . LEU A 1 92 ? -10.797 -6.179 24.092 1.00 96.25 92 LEU A C 1
ATOM 687 O O . LEU A 1 92 ? -11.771 -6.910 23.920 1.00 96.25 92 LEU A O 1
ATOM 691 N N . ASP A 1 93 ? -9.762 -6.536 24.856 1.00 95.69 93 ASP A N 1
ATOM 692 C CA . ASP A 1 93 ? -9.700 -7.812 25.583 1.00 95.69 93 ASP A CA 1
ATOM 693 C C . ASP A 1 93 ? -10.934 -7.988 26.487 1.00 95.69 93 ASP A C 1
ATOM 695 O O . ASP A 1 93 ? -11.628 -9.004 26.433 1.00 95.69 93 ASP A O 1
ATOM 699 N N . LEU A 1 94 ? -11.277 -6.959 27.267 1.00 94.44 94 LEU A N 1
ATOM 700 C CA . LEU A 1 94 ? -12.422 -7.010 28.171 1.00 94.44 94 LEU A CA 1
ATOM 701 C C . LEU A 1 94 ? -13.737 -6.734 27.439 1.00 94.44 94 LEU A C 1
ATOM 703 O O . LEU A 1 94 ? -14.699 -7.479 27.628 1.00 94.44 94 LEU A O 1
ATOM 707 N N . SER A 1 95 ? -13.795 -5.693 26.602 1.00 96.25 95 SER A N 1
ATOM 708 C CA . SER A 1 95 ? -15.056 -5.263 25.983 1.00 96.25 95 SER A CA 1
ATOM 709 C C . SER A 1 95 ? -15.566 -6.223 24.907 1.00 96.25 95 SER A C 1
ATOM 711 O O . SER A 1 9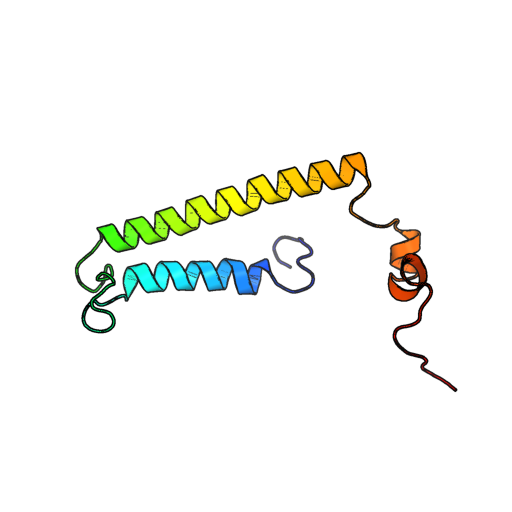5 ? -16.769 -6.453 24.823 1.00 96.25 95 SER A O 1
ATOM 713 N N . GLN A 1 96 ? -14.672 -6.818 24.110 1.00 96.31 96 GLN A N 1
ATOM 714 C CA . GLN A 1 96 ? -15.046 -7.706 23.002 1.00 96.31 96 GLN A CA 1
ATOM 715 C C . GLN A 1 96 ? -14.870 -9.190 23.333 1.00 96.31 96 GLN A C 1
ATOM 717 O O . GLN A 1 96 ? -15.582 -10.024 22.773 1.00 96.31 96 GLN A O 1
ATOM 722 N N . HIS A 1 97 ? -13.950 -9.533 24.240 1.00 96.06 97 HIS A N 1
ATOM 723 C CA . HIS A 1 97 ? -13.625 -10.930 24.541 1.00 96.06 97 HIS A CA 1
ATOM 724 C C . HIS A 1 97 ? -13.944 -11.352 25.980 1.00 96.06 97 HIS A C 1
ATOM 726 O O . HIS A 1 97 ? -13.960 -12.548 26.251 1.00 96.06 97 HIS A O 1
ATOM 732 N N . SER A 1 98 ? -14.285 -10.420 26.886 1.00 94.00 98 SER A N 1
ATOM 733 C CA . SER A 1 98 ? -14.488 -10.707 28.321 1.00 94.00 98 SER A CA 1
ATOM 734 C C . SER A 1 98 ? -13.295 -11.430 28.965 1.00 94.00 98 SER A C 1
ATOM 736 O O . SER A 1 98 ? -13.452 -12.197 29.916 1.00 94.00 98 SER A O 1
ATOM 738 N N . GLU A 1 99 ? -12.098 -11.178 28.440 1.00 92.88 99 GLU A N 1
ATOM 739 C CA . GLU A 1 99 ? -10.841 -11.806 28.834 1.00 92.88 99 GLU A CA 1
ATOM 740 C C . GLU A 1 99 ? -9.820 -10.734 29.240 1.00 92.88 99 GLU A C 1
ATOM 742 O O . GLU A 1 99 ? -10.005 -9.540 29.009 1.00 92.88 99 GLU A O 1
ATOM 747 N N . ALA A 1 100 ? -8.726 -11.160 29.869 1.00 90.69 100 ALA A N 1
ATOM 748 C CA . ALA A 1 100 ? -7.572 -10.310 30.126 1.00 90.69 100 ALA A CA 1
ATOM 749 C C . ALA A 1 100 ? -6.344 -10.949 29.475 1.00 90.69 100 ALA A C 1
ATOM 751 O O . ALA A 1 100 ? -6.018 -12.094 29.792 1.00 90.69 100 ALA A O 1
ATOM 752 N N . GLY A 1 101 ? -5.638 -10.214 28.607 1.00 88.06 101 GLY A N 1
ATOM 753 C CA . GLY A 1 101 ? -4.446 -10.729 27.927 1.00 88.06 101 GLY A CA 1
ATOM 754 C C . GLY A 1 101 ? -3.328 -11.172 28.879 1.00 88.06 101 GLY A C 1
ATOM 755 O O . GLY A 1 101 ? -2.558 -12.075 28.552 1.00 88.06 101 GLY A O 1
ATOM 756 N N . TYR A 1 102 ? -3.265 -10.590 30.083 1.00 85.44 102 TYR A N 1
ATOM 757 C CA . TYR A 1 102 ? -2.342 -10.995 31.144 1.00 85.44 102 TYR A CA 1
ATOM 758 C C . TYR A 1 102 ? -3.008 -10.912 32.523 1.00 85.44 102 TYR A C 1
ATOM 760 O O . TYR A 1 102 ? -3.552 -9.874 32.896 1.00 85.44 102 TYR A O 1
ATOM 768 N N . ALA A 1 103 ? -2.884 -11.971 33.325 1.00 81.88 103 ALA A N 1
ATOM 769 C CA . ALA A 1 103 ? -3.158 -11.926 34.759 1.00 81.88 103 ALA A CA 1
ATOM 770 C C . ALA A 1 103 ? -1.861 -11.538 35.479 1.00 81.88 103 ALA A C 1
ATOM 772 O O . ALA A 1 103 ? -0.994 -12.377 35.713 1.00 81.88 103 ALA A O 1
ATOM 773 N N . LEU A 1 104 ? -1.681 -10.245 35.762 1.00 72.69 104 LEU A N 1
ATOM 774 C CA . LEU A 1 104 ? -0.411 -9.746 36.304 1.00 72.69 104 LEU A CA 1
ATOM 775 C C . LEU A 1 104 ? -0.168 -10.099 37.779 1.00 72.69 104 LEU A C 1
ATOM 777 O O . LEU A 1 104 ? 0.931 -9.842 38.262 1.00 72.69 104 LEU A O 1
ATOM 781 N N . TYR A 1 105 ? -1.127 -10.735 38.459 1.00 61.50 105 TYR A N 1
ATOM 782 C CA . TYR A 1 105 ? -0.968 -11.288 39.805 1.00 61.50 105 TYR A CA 1
ATOM 783 C C . TYR A 1 105 ? -1.914 -12.488 39.999 1.00 61.50 105 TYR A C 1
ATOM 785 O O . TYR A 1 105 ? -3.130 -12.328 39.877 1.00 61.50 105 TYR A O 1
ATOM 793 N N . GLU A 1 106 ? -1.352 -13.661 40.310 1.00 53.84 106 GLU A N 1
ATOM 794 C CA . GLU A 1 106 ? -1.893 -14.499 41.395 1.00 53.84 106 GLU A CA 1
ATOM 795 C C . GLU A 1 106 ? -1.345 -13.971 42.727 1.00 53.84 106 GLU A C 1
ATOM 797 O O . GLU A 1 106 ? -0.161 -13.550 42.747 1.00 53.84 106 GLU A O 1
#

Organism: NCBI:txid412755